Protein AF-A0A379JYJ2-F1 (afdb_monomer_lite)

Foldseek 3Di:
DPPPVVVVVVVVVPDDDDPPPPVPPDPDDDDDDPDDPPAAEDEDEFDDDPVVQQDPVRDGWDFDDWDWDWDWDDDVVGIHIYIYIWTWTDDPVPPDDIDIGDDDDDDPDDDDCPDDPPPDPPPDDDDDDDDDDDDD

Secondary structure (DSSP, 8-state):
---HHHHHHHHHH-S------------PPPPPPPPPTTSPEEEEEE---TTTSB-TTSPBPEEEEEEEEEEEEEETTEEEEEEEEEEEEE-TTTTPPPEEPP----PPPPP---------------PPPPP-----

pLDDT: mean 71.93, std 13.97, range [40.03, 91.06]

Organism: Ectopseudomonas oleovorans (NCBI:txid301)

Sequence (136 aa):
MFNEAEELIEALSAAPAEAEEVVAPVKRRGKRKPLPANLPRVEVIHDLPEHELTCACGACKQLIGEETSEQLEIIPMQVRAIRHIRKTYACKACEAAPITAETVPRTPSAPSSSGARTGCSATRPRGPRPARRSTA

Structure (mmCIF, N/CA/C/O backbone):
data_AF-A0A379JYJ2-F1
#
_entry.id   AF-A0A379JYJ2-F1
#
loop_
_atom_site.group_PDB
_atom_site.id
_atom_site.type_symbol
_atom_site.label_atom_id
_atom_site.label_alt_id
_atom_site.label_comp_id
_atom_site.label_asym_id
_atom_site.label_entity_id
_atom_site.label_seq_id
_atom_site.pdbx_PDB_ins_code
_atom_site.Cartn_x
_atom_site.Cartn_y
_atom_site.Cartn_z
_atom_site.occupancy
_atom_site.B_iso_or_equiv
_atom_site.auth_seq_id
_atom_site.auth_comp_id
_atom_site.auth_asym_id
_atom_site.auth_atom_id
_atom_site.pdbx_PDB_model_num
ATOM 1 N N . MET A 1 1 ? 14.748 41.388 60.612 1.00 51.16 1 MET A N 1
ATOM 2 C CA . MET A 1 1 ? 14.856 39.949 60.923 1.00 51.16 1 MET A CA 1
ATOM 3 C C . MET A 1 1 ? 14.347 39.175 59.707 1.00 51.16 1 MET A C 1
ATOM 5 O O . MET A 1 1 ? 13.182 38.821 59.676 1.00 51.16 1 MET A O 1
ATOM 9 N N . PHE A 1 2 ? 15.179 39.035 58.667 1.00 44.94 2 PHE A N 1
ATOM 10 C CA . PHE A 1 2 ? 14.877 38.343 57.396 1.00 44.94 2 PHE A CA 1
ATOM 11 C C . PHE A 1 2 ? 16.039 37.399 56.999 1.00 44.94 2 PHE A C 1
ATOM 13 O O . PHE A 1 2 ? 16.229 37.108 55.827 1.00 44.94 2 PHE A O 1
ATOM 20 N N . ASN A 1 3 ? 16.833 36.933 57.971 1.00 64.06 3 ASN A N 1
ATOM 21 C CA . ASN A 1 3 ? 18.082 36.202 57.705 1.00 64.06 3 ASN A CA 1
ATOM 22 C C . ASN A 1 3 ? 17.934 34.670 57.715 1.00 64.06 3 ASN A C 1
ATOM 24 O O . ASN A 1 3 ? 18.899 33.980 57.426 1.00 64.06 3 ASN A O 1
ATOM 28 N N . GLU A 1 4 ? 16.756 34.115 58.016 1.00 61.12 4 GLU A N 1
ATOM 29 C CA . GLU A 1 4 ? 16.602 32.652 58.125 1.00 61.12 4 GLU A CA 1
ATOM 30 C C . GLU A 1 4 ? 16.529 31.955 56.753 1.00 61.12 4 GLU A C 1
ATOM 32 O O . GLU A 1 4 ? 16.878 30.785 56.627 1.00 61.12 4 GLU A O 1
ATOM 37 N N . ALA A 1 5 ? 16.101 32.665 55.702 1.00 61.88 5 ALA A N 1
ATOM 38 C CA . ALA A 1 5 ? 15.933 32.082 54.369 1.00 61.88 5 ALA A CA 1
ATOM 39 C C . ALA A 1 5 ? 17.240 32.007 53.556 1.00 61.88 5 ALA A C 1
ATOM 41 O O . ALA A 1 5 ? 17.370 31.117 52.720 1.00 61.88 5 ALA A O 1
ATOM 42 N N . GLU A 1 6 ? 18.203 32.905 53.792 1.00 62.03 6 GLU A N 1
ATOM 43 C CA . GLU A 1 6 ? 19.502 32.878 53.098 1.00 62.03 6 GLU A CA 1
ATOM 44 C C . GLU A 1 6 ? 20.447 31.815 53.693 1.00 62.03 6 GLU A C 1
ATOM 46 O O . GLU A 1 6 ? 21.159 31.141 52.952 1.00 62.03 6 GLU A O 1
ATOM 51 N N . GLU A 1 7 ? 20.381 31.563 55.004 1.00 61.94 7 GLU A N 1
ATOM 52 C CA . GLU A 1 7 ? 21.246 30.593 55.699 1.00 61.94 7 GLU A CA 1
ATOM 53 C C . GLU A 1 7 ? 20.950 29.129 55.305 1.00 61.94 7 GLU A C 1
ATOM 55 O O . GLU A 1 7 ? 21.853 28.297 55.208 1.00 61.94 7 GLU A O 1
ATOM 60 N N . LEU A 1 8 ? 19.690 28.823 54.970 1.00 59.94 8 LEU A N 1
ATOM 61 C CA . LEU A 1 8 ? 19.273 27.515 54.442 1.00 59.94 8 LEU A CA 1
ATOM 62 C C . LEU A 1 8 ? 19.796 27.239 53.024 1.00 59.94 8 LEU A C 1
ATOM 64 O O . LEU A 1 8 ? 19.953 26.079 52.643 1.00 59.94 8 LEU A O 1
ATOM 68 N N . ILE A 1 9 ? 20.054 28.288 52.240 1.00 60.66 9 ILE A N 1
ATOM 69 C CA . ILE A 1 9 ? 20.540 28.171 50.860 1.00 60.66 9 ILE A CA 1
ATOM 70 C C . ILE A 1 9 ? 22.058 27.951 50.859 1.00 60.66 9 ILE A C 1
ATOM 72 O O . ILE A 1 9 ? 22.547 27.110 50.105 1.00 60.66 9 ILE A O 1
ATOM 76 N N . GLU A 1 10 ? 22.784 28.627 51.752 1.00 58.78 10 GLU A N 1
ATOM 77 C CA . GLU A 1 10 ? 24.237 28.468 51.911 1.00 58.78 10 GLU A CA 1
ATOM 78 C C . GLU A 1 10 ? 24.612 27.082 52.480 1.00 58.78 10 GLU A C 1
ATOM 80 O O . GLU A 1 10 ? 25.613 26.486 52.088 1.00 58.78 10 GLU A O 1
ATOM 85 N N . ALA A 1 11 ? 23.771 26.502 53.348 1.00 58.53 11 ALA A N 1
ATOM 86 C CA . ALA A 1 11 ? 23.977 25.146 53.869 1.00 58.53 11 ALA A CA 1
ATOM 87 C C . ALA A 1 11 ? 23.740 24.041 52.818 1.00 58.53 11 ALA A C 1
ATOM 89 O O . ALA A 1 11 ? 24.308 22.954 52.925 1.00 58.53 11 ALA A O 1
ATOM 90 N N . LEU A 1 12 ? 22.917 24.305 51.795 1.00 57.47 12 LEU A N 1
ATOM 91 C CA . LEU A 1 12 ? 22.622 23.346 50.724 1.00 57.47 12 LEU A CA 1
ATOM 92 C C . LEU A 1 12 ? 23.628 23.420 49.561 1.00 57.47 12 LEU A C 1
ATOM 94 O O . LEU A 1 12 ? 23.722 22.477 48.777 1.00 57.47 12 LEU A O 1
ATOM 98 N N . SER A 1 13 ? 24.377 24.521 49.441 1.00 54.22 13 SER A N 1
ATOM 99 C CA . SER A 1 13 ? 25.358 24.741 48.369 1.00 54.22 13 SER A CA 1
ATOM 100 C C . SER A 1 13 ? 26.773 24.241 48.705 1.00 54.22 13 SER A C 1
ATOM 102 O O . SER A 1 13 ? 27.613 24.155 47.809 1.00 54.22 13 SER A O 1
ATOM 104 N N . ALA A 1 14 ? 27.037 23.858 49.962 1.00 51.53 14 ALA A N 1
ATOM 105 C CA . ALA A 1 14 ? 28.360 23.475 50.465 1.00 51.53 14 ALA A CA 1
ATOM 106 C C . ALA A 1 14 ? 28.576 21.952 50.651 1.00 51.53 14 ALA A C 1
ATOM 108 O O . ALA A 1 14 ? 29.234 21.533 51.604 1.00 51.53 14 ALA A O 1
ATOM 109 N N . ALA A 1 15 ? 28.070 21.106 49.742 1.00 42.72 15 ALA A N 1
ATOM 110 C CA . ALA A 1 15 ? 28.422 19.678 49.684 1.00 42.72 15 ALA A CA 1
ATOM 111 C C . ALA A 1 15 ? 29.083 19.325 48.331 1.00 42.72 15 ALA A C 1
ATOM 113 O O . ALA A 1 15 ? 28.533 19.667 47.281 1.00 42.72 15 ALA A O 1
ATOM 114 N N . PRO A 1 16 ? 30.272 18.686 48.331 1.00 40.03 16 PRO A N 1
ATOM 115 C CA . PRO A 1 16 ? 31.111 18.539 47.148 1.00 40.03 16 PRO A CA 1
ATOM 116 C C . PRO A 1 16 ? 30.631 17.453 46.179 1.00 40.03 16 PRO A C 1
ATOM 118 O O . PRO A 1 16 ? 29.992 16.471 46.546 1.00 40.03 16 PRO A O 1
ATOM 121 N N . ALA A 1 17 ? 31.009 17.687 44.926 1.00 49.25 17 ALA A N 1
ATOM 122 C CA . ALA A 1 17 ? 30.859 16.865 43.739 1.00 49.25 17 ALA A CA 1
ATOM 123 C C . ALA A 1 17 ? 31.098 15.361 43.933 1.00 49.25 17 ALA A C 1
ATOM 125 O O . ALA A 1 17 ? 32.225 14.969 44.199 1.00 49.25 17 ALA A O 1
ATOM 126 N N . GLU A 1 18 ? 30.087 14.557 43.596 1.00 45.56 18 GLU A N 1
ATOM 127 C CA . GLU A 1 18 ? 30.232 13.324 42.808 1.00 45.56 18 GLU A CA 1
ATOM 128 C C . GLU A 1 18 ? 28.994 13.193 41.909 1.00 45.56 18 GLU A C 1
ATOM 130 O O . GLU A 1 18 ? 27.992 12.562 42.238 1.00 45.56 18 GLU A O 1
ATOM 135 N N . ALA A 1 19 ? 29.037 13.874 40.762 1.00 44.72 19 ALA A N 1
ATOM 136 C CA . ALA A 1 19 ? 28.110 13.620 39.671 1.00 44.72 19 ALA A CA 1
ATOM 137 C C . ALA A 1 19 ? 28.585 12.363 38.934 1.00 44.72 19 ALA A C 1
ATOM 139 O O . ALA A 1 19 ? 29.227 12.446 37.889 1.00 44.72 19 ALA A O 1
ATOM 140 N N . GLU A 1 20 ? 28.292 11.188 39.489 1.00 51.97 20 GLU A N 1
ATOM 141 C CA . GLU A 1 20 ? 28.242 9.996 38.655 1.00 51.97 20 GLU A CA 1
ATOM 142 C C . GLU A 1 20 ? 27.038 10.148 37.724 1.00 51.97 20 GLU A C 1
ATOM 144 O O . GLU A 1 20 ? 25.880 9.991 38.120 1.00 51.97 20 GLU A O 1
ATOM 149 N N . GLU A 1 21 ? 27.313 10.520 36.473 1.00 56.69 21 GLU A N 1
ATOM 150 C CA . GLU A 1 21 ? 26.350 10.450 35.381 1.00 56.69 21 GLU A CA 1
ATOM 151 C C . GLU A 1 21 ? 25.965 8.984 35.157 1.00 56.69 21 GLU A C 1
ATOM 153 O O . GLU A 1 21 ? 26.480 8.282 34.286 1.00 56.69 21 GLU A O 1
ATOM 158 N N . VAL A 1 22 ? 25.010 8.507 35.953 1.00 49.41 22 VAL A N 1
ATOM 159 C CA . VAL A 1 22 ? 24.285 7.280 35.666 1.00 49.41 22 VAL A CA 1
ATOM 160 C C . VAL A 1 22 ? 23.409 7.587 34.458 1.00 49.41 22 VAL A C 1
ATOM 162 O O . VAL A 1 22 ? 22.279 8.062 34.580 1.00 49.41 22 VAL A O 1
ATOM 165 N N . VAL A 1 23 ? 23.958 7.363 33.262 1.00 61.25 23 VAL A N 1
ATOM 166 C CA . VAL A 1 23 ? 23.223 7.439 32.000 1.00 61.25 23 VAL A CA 1
ATOM 167 C C . VAL A 1 23 ? 22.105 6.404 32.073 1.00 61.25 23 VAL A C 1
ATOM 169 O O . VAL A 1 23 ? 22.298 5.216 31.808 1.00 61.25 23 VAL A O 1
ATOM 172 N N . ALA A 1 24 ? 20.922 6.848 32.498 1.00 64.50 24 ALA A N 1
ATOM 173 C CA . ALA A 1 24 ? 19.752 6.001 32.599 1.00 64.50 24 ALA A CA 1
ATOM 174 C C . ALA A 1 24 ? 19.489 5.375 31.217 1.00 64.50 24 ALA A C 1
ATOM 176 O O . ALA A 1 24 ? 19.364 6.105 30.226 1.00 64.50 24 ALA A O 1
ATOM 177 N N . PRO A 1 25 ? 19.398 4.037 31.106 1.00 62.56 25 PRO A N 1
ATOM 178 C CA . PRO A 1 25 ? 19.160 3.397 29.827 1.00 62.56 25 PRO A CA 1
ATOM 179 C C . PRO A 1 25 ? 17.797 3.849 29.304 1.00 62.56 25 PRO A C 1
ATOM 181 O O . PRO A 1 25 ? 16.750 3.574 29.897 1.00 62.56 25 PRO A O 1
ATOM 184 N N . VAL A 1 26 ? 17.811 4.564 28.178 1.00 69.19 26 VAL A N 1
ATOM 185 C CA . VAL A 1 26 ? 16.602 5.001 27.480 1.00 69.19 26 VAL A CA 1
ATOM 186 C C . VAL A 1 26 ? 15.794 3.751 27.144 1.00 69.19 26 VAL A C 1
ATOM 188 O O . VAL A 1 26 ? 16.185 2.954 26.288 1.00 69.19 26 VAL A O 1
ATOM 191 N N . LYS A 1 27 ? 14.670 3.550 27.844 1.00 67.56 27 LYS A N 1
ATOM 192 C CA . LYS A 1 27 ? 13.758 2.425 27.614 1.00 67.56 27 LYS A CA 1
ATOM 193 C C . LYS A 1 27 ? 13.362 2.428 26.139 1.00 67.56 27 LYS A C 1
ATOM 195 O O . LYS A 1 27 ? 12.589 3.277 25.693 1.00 67.56 27 LYS A O 1
ATOM 200 N N . ARG A 1 28 ? 13.912 1.484 25.368 1.00 69.50 28 ARG A N 1
ATOM 201 C CA . ARG A 1 28 ? 13.546 1.282 23.964 1.00 69.50 28 ARG A CA 1
ATOM 202 C C . ARG A 1 28 ? 12.041 1.047 23.924 1.00 69.50 28 ARG A C 1
ATOM 204 O O . ARG A 1 28 ? 11.548 0.100 24.535 1.00 69.50 28 ARG A O 1
ATOM 211 N N . ARG A 1 29 ? 11.306 1.934 23.246 1.00 70.81 29 ARG A N 1
ATOM 212 C CA . ARG A 1 29 ? 9.857 1.784 23.064 1.00 70.81 29 ARG A CA 1
ATOM 213 C C . ARG A 1 29 ? 9.603 0.389 22.487 1.00 70.81 29 ARG A C 1
ATOM 215 O O . ARG A 1 29 ? 10.198 0.030 21.472 1.00 70.81 29 ARG A O 1
ATOM 222 N N . GLY A 1 30 ? 8.779 -0.404 23.172 1.00 71.50 30 GLY A N 1
ATOM 223 C CA . GLY A 1 30 ? 8.465 -1.770 22.757 1.00 71.50 30 GLY A CA 1
ATOM 224 C C . GLY A 1 30 ? 7.948 -1.816 21.318 1.00 71.50 30 GLY A C 1
ATOM 225 O O . GLY A 1 30 ? 7.337 -0.856 20.839 1.00 71.50 30 GLY A O 1
ATOM 226 N N . LYS A 1 31 ? 8.206 -2.929 20.615 1.00 75.19 31 LYS A N 1
ATOM 227 C CA . LYS A 1 31 ? 7.663 -3.159 19.268 1.00 75.19 31 LYS A CA 1
ATOM 228 C C . LYS A 1 31 ? 6.141 -2.963 19.315 1.00 75.19 31 LYS A C 1
ATOM 230 O O . LYS A 1 31 ? 5.477 -3.512 20.195 1.00 75.19 31 LYS A O 1
ATOM 235 N N . ARG A 1 32 ? 5.593 -2.170 18.388 1.00 73.19 32 ARG A N 1
ATOM 236 C CA . ARG A 1 32 ? 4.139 -1.986 18.274 1.00 73.19 32 ARG A CA 1
ATOM 237 C C . ARG A 1 32 ? 3.517 -3.348 17.985 1.00 73.19 32 ARG A C 1
ATOM 239 O O . ARG A 1 32 ? 3.933 -4.015 17.040 1.00 73.19 32 ARG A O 1
ATOM 246 N N . LYS A 1 33 ? 2.557 -3.764 18.812 1.00 75.38 33 LYS A N 1
ATOM 247 C CA . LYS A 1 33 ? 1.781 -4.974 18.533 1.00 75.38 33 LYS A CA 1
ATOM 248 C C . LYS A 1 33 ? 0.991 -4.739 17.237 1.00 75.38 33 LYS A C 1
ATOM 250 O O . LYS A 1 33 ? 0.437 -3.645 17.089 1.00 75.38 33 LYS A O 1
ATOM 255 N N . PRO A 1 34 ? 0.968 -5.706 16.305 1.00 72.94 34 PRO A N 1
ATOM 256 C CA . PRO A 1 34 ? 0.143 -5.601 15.109 1.00 72.94 34 PRO A CA 1
ATOM 257 C C . PRO A 1 34 ? -1.332 -5.463 15.500 1.00 72.94 34 PRO A C 1
ATOM 259 O O . PRO A 1 34 ? -1.744 -5.891 16.583 1.00 72.94 34 PRO A O 1
ATOM 262 N N . LEU A 1 35 ? -2.115 -4.837 14.624 1.00 76.94 35 LEU A N 1
ATOM 263 C CA . LEU A 1 35 ? -3.539 -4.626 14.853 1.00 76.94 35 LEU A CA 1
ATOM 264 C C . LEU A 1 35 ? -4.248 -5.986 14.998 1.00 76.94 35 LEU A C 1
ATOM 266 O O . LEU A 1 35 ? -3.987 -6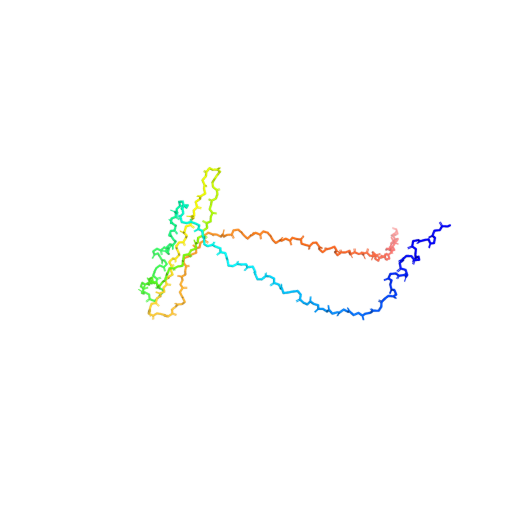.899 14.205 1.00 76.94 35 LEU A O 1
ATOM 270 N N . PRO A 1 36 ? -5.123 -6.156 16.006 1.00 77.69 36 PRO A N 1
ATOM 271 C CA . PRO A 1 36 ? -5.778 -7.434 16.245 1.00 77.69 36 PRO A CA 1
ATOM 272 C C . PRO A 1 36 ? -6.637 -7.862 15.047 1.00 77.69 36 PRO A C 1
ATOM 274 O O . PRO A 1 36 ? -7.338 -7.050 14.446 1.00 77.69 36 PRO A O 1
ATOM 277 N N . ALA A 1 37 ? -6.602 -9.157 14.717 1.00 76.44 37 ALA A N 1
ATOM 278 C CA . ALA A 1 37 ? -7.301 -9.728 13.559 1.00 76.44 37 ALA A CA 1
ATOM 279 C C . ALA A 1 37 ? -8.836 -9.741 13.692 1.00 76.44 37 ALA A C 1
ATOM 281 O O . ALA A 1 37 ? -9.526 -9.950 12.703 1.00 76.44 37 ALA A O 1
ATOM 282 N N . ASN A 1 38 ? -9.361 -9.496 14.895 1.00 79.25 38 ASN A N 1
ATOM 283 C CA . ASN A 1 38 ? -10.799 -9.492 15.173 1.00 79.25 38 ASN A CA 1
ATOM 284 C C . ASN A 1 38 ? -11.515 -8.216 14.696 1.00 79.25 38 ASN A C 1
ATOM 286 O O . ASN A 1 38 ? -12.740 -8.158 14.758 1.00 79.25 38 ASN A O 1
ATOM 290 N N . LEU A 1 39 ? -10.781 -7.180 14.269 1.00 81.62 39 LEU A N 1
ATOM 291 C CA . LEU A 1 39 ? -11.402 -5.976 13.715 1.00 81.62 39 LEU A CA 1
ATOM 292 C C . LEU A 1 39 ? -11.761 -6.188 12.239 1.00 81.62 39 LEU A C 1
ATOM 294 O O . LEU A 1 39 ? -10.967 -6.786 11.507 1.00 81.62 39 LEU A O 1
ATOM 298 N N . PRO A 1 40 ? -12.895 -5.636 11.770 1.00 84.56 40 PRO A N 1
ATOM 299 C CA . PRO A 1 40 ? -13.241 -5.648 10.356 1.00 84.56 40 PRO A CA 1
ATOM 300 C C . PRO A 1 40 ? -12.145 -4.951 9.543 1.00 84.56 40 PRO A C 1
ATOM 302 O O . PRO A 1 40 ? -11.760 -3.813 9.839 1.00 84.56 40 PRO A O 1
ATOM 305 N N . ARG A 1 41 ? -11.628 -5.655 8.531 1.00 89.62 41 ARG A N 1
ATOM 306 C CA . ARG A 1 41 ? -10.585 -5.162 7.627 1.00 89.62 41 ARG A CA 1
ATOM 307 C C . ARG A 1 41 ? -11.212 -4.674 6.330 1.00 89.62 41 ARG A C 1
ATOM 309 O O . ARG A 1 41 ? -11.981 -5.401 5.711 1.00 89.62 41 ARG A O 1
ATOM 316 N N . VAL A 1 42 ? -10.871 -3.455 5.930 1.00 88.75 42 VAL A N 1
ATOM 317 C CA . VAL A 1 42 ? -11.272 -2.868 4.646 1.00 88.75 42 VAL A CA 1
ATOM 318 C C . VAL A 1 42 ? -10.017 -2.673 3.810 1.00 88.75 42 VAL A C 1
ATOM 320 O O . VAL A 1 42 ? -9.087 -2.001 4.253 1.00 88.75 42 VAL A O 1
ATOM 323 N N . GLU A 1 43 ? -9.974 -3.270 2.622 1.00 88.31 43 GLU A N 1
ATOM 324 C CA . GLU A 1 43 ? -8.831 -3.169 1.714 1.00 88.31 43 GLU A CA 1
ATOM 325 C C . GLU A 1 43 ? -9.043 -2.021 0.728 1.00 88.31 43 GLU A C 1
ATOM 327 O O . GLU A 1 43 ? -10.064 -1.948 0.048 1.00 88.31 43 GLU A O 1
ATOM 332 N N . VAL A 1 44 ? -8.079 -1.104 0.675 1.00 89.06 44 VAL A N 1
ATOM 333 C CA . VAL A 1 44 ? -8.057 0.018 -0.266 1.00 89.06 44 VAL A CA 1
ATOM 334 C C . VAL A 1 44 ? -6.827 -0.146 -1.140 1.00 89.06 44 VAL A C 1
ATOM 336 O O . VAL A 1 44 ? -5.697 0.001 -0.664 1.00 89.06 44 VAL A O 1
ATOM 339 N N . ILE A 1 45 ? -7.061 -0.474 -2.406 1.00 90.00 45 ILE A N 1
ATOM 340 C CA . ILE A 1 45 ? -6.010 -0.703 -3.392 1.00 90.00 45 ILE A CA 1
ATOM 341 C C . ILE A 1 45 ? -5.737 0.615 -4.121 1.00 90.00 45 ILE A C 1
ATOM 343 O O . ILE A 1 45 ? -6.648 1.211 -4.692 1.00 90.00 45 ILE A O 1
ATOM 347 N N . HIS A 1 46 ? -4.486 1.068 -4.069 1.00 87.50 46 HIS A N 1
ATOM 348 C CA . HIS A 1 46 ? -4.008 2.246 -4.787 1.00 87.50 46 HIS A CA 1
ATOM 349 C C . HIS A 1 46 ? -3.218 1.797 -6.014 1.00 87.50 46 HIS A C 1
ATOM 351 O O . HIS A 1 46 ? -2.099 1.284 -5.892 1.00 87.50 46 HIS A O 1
ATOM 357 N N . ASP A 1 47 ? -3.826 2.002 -7.182 1.00 86.12 47 ASP A N 1
ATOM 358 C CA . ASP A 1 47 ? -3.289 1.630 -8.489 1.00 86.12 47 ASP A CA 1
ATOM 359 C C . ASP A 1 47 ? -2.849 2.877 -9.257 1.00 86.12 47 ASP A C 1
ATOM 361 O O . ASP A 1 47 ? -3.450 3.944 -9.122 1.00 86.12 47 ASP A O 1
ATOM 365 N N . LEU A 1 48 ? -1.808 2.736 -10.085 1.00 83.44 48 LEU A N 1
ATOM 366 C CA . LEU A 1 48 ? -1.464 3.777 -11.051 1.00 83.44 48 LEU A CA 1
ATOM 367 C C . LEU A 1 48 ? -2.545 3.831 -12.134 1.00 83.44 48 LEU A C 1
ATOM 369 O O . LEU A 1 48 ? -3.006 2.778 -12.586 1.00 83.44 48 LEU A O 1
ATOM 373 N N . PRO A 1 49 ? -2.924 5.031 -12.589 1.00 84.12 49 PRO A N 1
ATOM 374 C CA . PRO A 1 49 ? -3.877 5.156 -13.673 1.00 84.12 49 PRO A CA 1
ATOM 375 C C . PRO A 1 49 ? -3.275 4.655 -15.000 1.00 84.12 49 PRO A C 1
ATOM 377 O O . PRO A 1 49 ? -2.062 4.691 -15.215 1.00 84.12 49 PRO A O 1
ATOM 380 N N . GLU A 1 50 ? -4.133 4.216 -15.925 1.00 79.56 50 GLU A N 1
ATOM 381 C CA . GLU A 1 50 ? -3.740 3.589 -17.205 1.00 79.56 50 GLU A CA 1
ATOM 382 C C . GLU A 1 50 ? -2.787 4.441 -18.056 1.00 79.56 50 GLU A C 1
ATOM 384 O O . GLU A 1 50 ? -1.917 3.912 -18.749 1.00 79.56 50 GLU A O 1
ATOM 389 N N . HIS A 1 51 ? -2.890 5.767 -17.962 1.00 78.06 51 HIS A N 1
ATOM 390 C CA . HIS A 1 51 ? -2.016 6.685 -18.689 1.00 78.06 51 HIS A CA 1
ATOM 391 C C . HIS A 1 51 ? -0.578 6.722 -18.141 1.00 78.06 51 HIS A C 1
ATOM 393 O O . HIS A 1 51 ? 0.353 6.958 -18.906 1.00 78.06 51 HIS A O 1
ATOM 399 N N . GLU A 1 52 ? -0.367 6.437 -16.853 1.00 79.19 52 GLU A N 1
ATOM 400 C CA . GLU A 1 52 ? 0.965 6.377 -16.227 1.00 79.19 52 GLU A CA 1
ATOM 401 C C . GLU A 1 52 ? 1.589 4.978 -16.281 1.00 79.19 52 GLU A C 1
ATOM 403 O O . GLU A 1 52 ? 2.795 4.818 -16.081 1.00 79.19 52 GLU A O 1
ATOM 408 N N . LEU A 1 53 ? 0.788 3.952 -16.584 1.00 82.06 53 LEU A N 1
ATOM 409 C CA . LEU A 1 53 ? 1.249 2.575 -16.779 1.00 82.06 53 LEU A CA 1
ATOM 410 C C . LEU A 1 53 ? 2.136 2.420 -18.023 1.00 82.06 53 LEU A C 1
ATOM 412 O O . LEU A 1 53 ? 2.920 1.472 -18.109 1.00 82.06 53 LEU A O 1
ATOM 416 N N . THR A 1 54 ? 2.073 3.364 -18.961 1.00 83.31 54 THR A N 1
ATOM 417 C CA . THR A 1 54 ? 2.937 3.383 -20.143 1.00 83.31 54 THR A CA 1
ATOM 418 C C . THR A 1 54 ? 4.212 4.164 -19.840 1.00 83.31 54 THR A C 1
ATOM 420 O O . THR A 1 54 ? 4.180 5.333 -19.461 1.00 83.31 54 THR A O 1
ATOM 423 N N . CYS A 1 55 ? 5.372 3.522 -19.974 1.00 81.19 55 CYS A N 1
ATOM 424 C CA . CYS A 1 55 ? 6.648 4.205 -19.803 1.00 81.19 55 CYS A CA 1
ATOM 425 C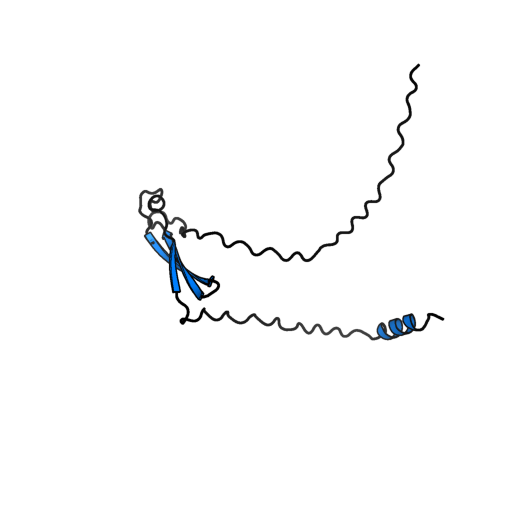 C . CYS A 1 55 ? 6.990 5.032 -21.054 1.00 81.19 55 CYS A C 1
ATOM 427 O O . CYS A 1 55 ? 6.601 4.674 -22.162 1.00 81.19 55 CYS A O 1
ATOM 429 N N . ALA A 1 56 ? 7.794 6.088 -20.901 1.00 81.19 56 ALA A N 1
ATOM 430 C CA . ALA A 1 56 ? 8.261 6.922 -22.015 1.00 81.19 56 ALA A CA 1
ATOM 431 C C . ALA A 1 56 ? 9.002 6.133 -23.114 1.00 81.19 56 ALA A C 1
ATOM 433 O O . ALA A 1 56 ? 9.061 6.567 -24.257 1.00 81.19 56 ALA A O 1
ATOM 434 N N . CYS A 1 57 ? 9.535 4.955 -22.782 1.00 79.88 57 CYS A N 1
ATOM 435 C CA . CYS A 1 57 ? 10.168 4.050 -23.735 1.00 79.88 57 CYS A CA 1
ATOM 436 C C . CYS A 1 57 ? 9.188 3.138 -24.503 1.00 79.88 57 CYS A C 1
ATOM 438 O O . CYS A 1 57 ? 9.625 2.239 -25.214 1.00 79.88 57 CYS A O 1
ATOM 440 N N . GLY A 1 58 ? 7.872 3.333 -24.358 1.00 79.06 58 GLY A N 1
ATOM 441 C CA . GLY A 1 58 ? 6.832 2.585 -25.076 1.00 79.06 58 GLY A CA 1
ATOM 442 C C . GLY A 1 58 ? 6.502 1.207 -24.492 1.00 79.06 58 GLY A C 1
ATOM 443 O O . GLY A 1 58 ? 5.578 0.548 -24.959 1.00 79.06 58 GLY A O 1
ATOM 444 N N . ALA A 1 59 ? 7.219 0.771 -23.456 1.00 82.44 59 ALA A N 1
ATOM 445 C CA . ALA A 1 59 ? 6.931 -0.467 -22.740 1.00 82.44 59 ALA A CA 1
ATOM 446 C C . ALA A 1 59 ? 5.919 -0.251 -21.601 1.00 82.44 59 ALA A C 1
ATOM 448 O O . ALA A 1 59 ? 5.944 0.770 -20.904 1.00 82.44 59 ALA A O 1
ATOM 449 N N . CYS A 1 60 ? 5.068 -1.252 -21.366 1.00 83.00 60 CYS A N 1
ATOM 450 C CA . CYS A 1 60 ? 4.171 -1.283 -20.213 1.00 83.00 60 CYS A CA 1
ATOM 451 C C . CYS A 1 60 ? 4.973 -1.514 -18.925 1.00 83.00 60 CYS A C 1
ATOM 453 O O . CYS A 1 60 ? 5.772 -2.453 -18.833 1.00 83.00 60 CYS A O 1
ATOM 455 N N . LYS A 1 61 ? 4.746 -0.674 -17.912 1.00 87.88 61 LYS A N 1
ATOM 456 C CA . LYS A 1 61 ? 5.286 -0.890 -16.570 1.00 87.88 61 LYS A CA 1
ATOM 457 C C . LYS A 1 61 ? 4.658 -2.154 -15.985 1.00 87.88 61 LYS A C 1
ATOM 459 O O . LYS A 1 61 ? 3.451 -2.362 -16.079 1.00 87.88 61 LYS A O 1
ATOM 464 N N . GLN A 1 62 ? 5.482 -2.997 -15.377 1.00 84.50 62 GLN A N 1
ATOM 465 C CA . GLN A 1 62 ? 5.028 -4.216 -14.717 1.00 84.50 62 GLN A CA 1
ATOM 466 C C . GLN A 1 62 ? 4.956 -3.992 -13.215 1.00 84.50 62 GLN A C 1
ATOM 468 O O . GLN A 1 62 ? 5.725 -3.208 -12.658 1.00 84.50 62 GLN A O 1
ATOM 473 N N . LEU A 1 63 ? 4.032 -4.695 -12.572 1.00 88.69 63 LEU A N 1
ATOM 474 C CA . LEU A 1 63 ? 3.917 -4.714 -11.126 1.00 88.69 63 LEU A CA 1
ATOM 475 C C . LEU A 1 63 ? 5.067 -5.534 -10.542 1.00 88.69 63 LEU A C 1
ATOM 477 O O . LEU A 1 63 ? 5.282 -6.678 -10.940 1.00 88.69 63 LEU A O 1
ATOM 481 N N . ILE A 1 64 ? 5.835 -4.924 -9.643 1.00 88.12 64 ILE A N 1
ATOM 482 C CA . ILE A 1 64 ? 7.050 -5.518 -9.064 1.00 88.12 64 ILE A CA 1
ATOM 483 C C . ILE A 1 64 ? 6.872 -5.818 -7.584 1.00 88.12 64 ILE A C 1
ATOM 485 O O . ILE A 1 64 ? 7.440 -6.784 -7.082 1.00 88.12 64 ILE A O 1
ATOM 489 N N . GLY A 1 65 ? 6.086 -5.007 -6.883 1.00 87.88 65 GLY A N 1
ATOM 490 C CA . GLY A 1 65 ? 5.880 -5.180 -5.458 1.00 87.88 65 GLY A CA 1
ATOM 491 C C . GLY A 1 65 ? 4.597 -4.533 -4.979 1.00 87.88 65 GLY A C 1
ATOM 492 O O . GLY A 1 65 ? 3.997 -3.705 -5.665 1.00 87.88 65 GLY A O 1
ATOM 493 N N . GLU A 1 66 ? 4.203 -4.929 -3.779 1.00 91.06 66 GLU A N 1
ATOM 494 C CA . GLU A 1 66 ? 3.050 -4.388 -3.079 1.00 91.06 66 GLU A CA 1
ATOM 495 C C . GLU A 1 66 ? 3.497 -3.951 -1.686 1.00 91.06 66 GLU A C 1
ATOM 497 O O . GLU A 1 66 ? 4.063 -4.734 -0.921 1.00 91.06 66 GLU A O 1
ATOM 502 N N . GLU A 1 67 ? 3.264 -2.686 -1.352 1.00 89.25 67 GLU A N 1
ATOM 503 C CA . GLU A 1 67 ? 3.498 -2.161 -0.012 1.00 89.25 67 GLU A CA 1
ATOM 504 C C . GLU A 1 67 ? 2.166 -2.111 0.743 1.00 89.25 67 GLU A C 1
ATOM 506 O O . GLU A 1 67 ? 1.240 -1.388 0.364 1.00 89.25 67 GLU A O 1
ATOM 511 N N . THR A 1 68 ? 2.060 -2.868 1.837 1.00 89.31 68 THR A N 1
ATOM 512 C CA . THR A 1 68 ? 0.856 -2.899 2.675 1.00 89.31 68 THR A CA 1
ATOM 513 C C . THR A 1 68 ? 1.027 -2.036 3.920 1.00 89.31 68 THR A C 1
ATOM 515 O O . THR A 1 68 ? 1.930 -2.264 4.724 1.00 89.31 68 THR A O 1
ATOM 518 N N . SER A 1 69 ? 0.125 -1.081 4.126 1.00 88.31 69 SER A N 1
ATOM 519 C CA . SER A 1 69 ? 0.084 -0.212 5.304 1.00 88.31 69 SER A CA 1
ATOM 520 C C . SER A 1 69 ? -1.263 -0.319 6.009 1.00 88.31 69 SER A C 1
ATOM 522 O O . SER A 1 69 ? -2.298 -0.044 5.410 1.00 88.31 69 SER A O 1
ATOM 524 N N . GLU A 1 70 ? -1.262 -0.658 7.297 1.00 87.12 70 GLU A N 1
ATOM 525 C CA . GLU A 1 70 ? -2.491 -0.759 8.092 1.00 87.12 70 GLU A CA 1
ATOM 526 C C . GLU A 1 70 ? -2.739 0.523 8.912 1.00 87.12 70 GLU A C 1
ATOM 528 O O . GLU A 1 70 ? -1.827 1.087 9.526 1.00 87.12 70 GLU A O 1
ATOM 533 N N . GLN A 1 71 ? -3.985 0.999 8.909 1.00 86.44 71 GLN A N 1
ATOM 534 C CA . GLN A 1 71 ? -4.463 2.164 9.657 1.00 86.44 71 GLN A CA 1
ATOM 535 C C . GLN A 1 71 ? -5.716 1.804 10.449 1.00 86.44 71 GLN A C 1
ATOM 537 O O . GLN A 1 71 ? -6.572 1.078 9.959 1.00 86.44 71 GLN A O 1
ATOM 542 N N . LEU A 1 72 ? -5.835 2.313 11.675 1.00 89.00 72 LEU A N 1
ATOM 543 C CA . LEU A 1 72 ? -7.037 2.146 12.486 1.00 89.00 72 LEU A CA 1
ATOM 544 C C . LEU A 1 72 ? -7.944 3.360 12.281 1.00 89.00 72 LEU A C 1
ATOM 546 O O . LEU A 1 72 ? -7.525 4.487 12.540 1.00 89.00 72 LEU A O 1
ATOM 550 N N . GLU A 1 73 ? -9.175 3.126 11.844 1.00 87.31 73 GLU A N 1
ATOM 551 C CA . GLU A 1 73 ? -10.206 4.150 11.723 1.00 87.31 73 GLU A CA 1
ATOM 552 C C . GLU A 1 73 ? -11.261 3.939 12.805 1.00 87.31 73 GLU A C 1
ATOM 554 O O . GLU A 1 73 ? -11.792 2.838 12.984 1.00 87.31 73 GLU A O 1
ATOM 559 N N . ILE A 1 74 ? -11.542 5.010 13.544 1.00 87.94 74 ILE A N 1
ATOM 560 C CA . ILE A 1 74 ? -12.519 5.022 14.627 1.00 87.94 74 ILE A CA 1
ATOM 561 C C . ILE A 1 74 ? -13.758 5.735 14.105 1.00 87.94 74 ILE A C 1
ATOM 563 O O . ILE A 1 74 ? -13.775 6.956 13.963 1.00 87.94 74 ILE A O 1
ATOM 567 N N . ILE A 1 75 ? -14.798 4.960 13.833 1.00 84.81 75 ILE A N 1
ATOM 568 C CA . ILE A 1 75 ? -16.149 5.461 13.611 1.00 84.81 75 ILE A CA 1
ATOM 569 C C . ILE A 1 75 ? -16.836 5.420 14.983 1.00 84.81 75 ILE A C 1
ATOM 571 O O . ILE A 1 75 ? -16.607 4.464 15.724 1.00 84.81 75 ILE A O 1
ATOM 575 N N . PRO A 1 76 ? -17.679 6.399 15.359 1.00 88.88 76 PRO A N 1
ATOM 576 C CA . PRO A 1 76 ? -18.259 6.503 16.707 1.00 88.88 76 PRO A CA 1
ATOM 577 C C . PRO A 1 76 ? -18.909 5.227 17.285 1.00 88.88 76 PRO A C 1
ATOM 579 O O . PRO A 1 76 ? -19.098 5.145 18.494 1.00 88.88 76 PRO A O 1
ATOM 582 N N . MET A 1 77 ? -19.226 4.225 16.453 1.00 88.44 77 MET A N 1
ATOM 583 C CA . MET A 1 77 ? -19.781 2.926 16.862 1.00 88.44 77 MET A CA 1
ATOM 584 C C . MET A 1 77 ? -18.941 1.707 16.448 1.00 88.44 77 MET A C 1
ATOM 586 O O . MET A 1 77 ? -19.250 0.591 16.858 1.00 88.44 77 MET A O 1
ATOM 590 N N . GLN A 1 78 ? -17.917 1.872 15.609 1.00 83.88 78 GLN A N 1
ATOM 591 C CA . GLN A 1 78 ? -17.160 0.760 15.034 1.00 83.88 78 GLN A CA 1
ATOM 592 C C . GLN A 1 78 ? -15.693 1.137 14.863 1.00 83.88 78 GLN A C 1
ATOM 594 O O . GLN A 1 78 ? -15.363 2.208 14.363 1.00 83.88 78 GLN A O 1
ATOM 599 N N . VAL A 1 79 ? -14.803 0.218 15.221 1.00 88.69 79 VAL A N 1
ATOM 600 C CA . VAL A 1 79 ? -13.376 0.362 14.937 1.00 88.69 79 VAL A CA 1
ATOM 601 C C . VAL A 1 79 ? -13.031 -0.586 13.804 1.00 88.69 79 VAL A C 1
ATOM 603 O O . VAL A 1 79 ? -13.276 -1.788 13.908 1.00 88.69 79 VAL A O 1
ATOM 606 N N . ARG A 1 80 ? -12.469 -0.050 12.722 1.00 89.06 80 ARG A N 1
ATOM 607 C CA . ARG A 1 80 ? -12.063 -0.835 11.554 1.00 89.06 80 ARG A CA 1
ATOM 608 C C . ARG A 1 80 ? -10.589 -0.635 11.247 1.00 89.06 80 ARG A C 1
ATOM 610 O O . ARG A 1 80 ? -10.016 0.414 11.532 1.00 89.06 80 ARG A O 1
ATOM 617 N N . ALA A 1 81 ? -9.974 -1.661 10.677 1.00 90.44 81 ALA A N 1
ATOM 618 C CA . ALA A 1 81 ? -8.611 -1.592 10.179 1.00 90.44 81 ALA A CA 1
ATOM 619 C C . ALA A 1 81 ? -8.656 -1.379 8.661 1.00 90.44 81 ALA A C 1
ATOM 621 O O . ALA A 1 81 ? -9.106 -2.251 7.921 1.00 90.44 81 ALA A O 1
ATOM 622 N N . ILE A 1 82 ? -8.198 -0.226 8.185 1.00 90.38 82 ILE A N 1
ATOM 623 C CA . ILE A 1 82 ? -8.002 0.025 6.760 1.00 90.38 82 ILE A CA 1
ATOM 624 C C . ILE A 1 82 ? -6.628 -0.510 6.364 1.00 90.38 82 ILE A C 1
ATOM 626 O O . ILE A 1 82 ? -5.602 -0.040 6.859 1.00 90.38 82 ILE A O 1
ATOM 630 N N . ARG A 1 83 ? -6.596 -1.483 5.458 1.00 90.50 83 ARG A N 1
ATOM 631 C CA . ARG A 1 83 ? -5.373 -1.963 4.818 1.00 90.50 83 ARG A CA 1
ATOM 632 C C . ARG A 1 83 ? -5.214 -1.240 3.489 1.00 90.50 83 ARG A C 1
ATOM 634 O O . ARG A 1 83 ? -5.961 -1.486 2.550 1.00 90.50 83 ARG A O 1
ATOM 641 N N . HIS A 1 84 ? -4.231 -0.359 3.408 1.00 90.19 84 HIS A N 1
ATOM 642 C CA . HIS A 1 84 ? -3.836 0.267 2.156 1.00 90.19 84 HIS A CA 1
ATOM 643 C C . HIS A 1 84 ? -2.814 -0.616 1.454 1.00 90.19 84 HIS A C 1
ATOM 645 O O . HIS A 1 84 ? -1.756 -0.884 2.022 1.00 90.19 84 HIS A O 1
ATOM 651 N N . ILE A 1 85 ? -3.128 -1.046 0.238 1.00 90.94 85 ILE A N 1
ATOM 652 C CA . ILE A 1 85 ? -2.231 -1.814 -0.625 1.00 90.94 85 ILE A CA 1
ATOM 653 C C . ILE A 1 85 ? -1.762 -0.862 -1.719 1.00 90.94 85 ILE A C 1
ATOM 655 O O . ILE A 1 85 ? -2.580 -0.354 -2.482 1.00 90.94 85 ILE A O 1
ATOM 659 N N . ARG A 1 86 ? -0.463 -0.572 -1.769 1.00 89.56 86 ARG A N 1
ATOM 660 C CA . ARG A 1 86 ? 0.134 0.286 -2.796 1.00 89.56 86 ARG A CA 1
ATOM 661 C C . ARG A 1 86 ? 0.867 -0.589 -3.786 1.00 89.56 86 ARG A C 1
ATOM 663 O O . ARG A 1 86 ? 1.789 -1.304 -3.395 1.00 89.56 86 ARG A O 1
ATOM 670 N N . LYS A 1 87 ? 0.480 -0.519 -5.054 1.00 90.44 87 LYS A N 1
ATOM 671 C CA . LYS A 1 87 ? 1.194 -1.237 -6.107 1.00 90.44 87 LYS A CA 1
ATOM 672 C C . LYS A 1 87 ? 2.405 -0.421 -6.549 1.00 90.44 87 LYS A C 1
ATOM 674 O O . LYS A 1 87 ? 2.303 0.775 -6.837 1.00 90.44 87 LYS A O 1
ATOM 679 N N . THR A 1 88 ? 3.554 -1.078 -6.593 1.00 89.06 88 THR A N 1
ATOM 680 C CA . THR A 1 88 ? 4.807 -0.528 -7.102 1.00 89.06 88 THR A CA 1
ATOM 681 C C . THR A 1 88 ? 5.057 -1.086 -8.493 1.00 89.06 88 THR A C 1
ATOM 683 O O . THR A 1 88 ? 5.092 -2.303 -8.698 1.00 89.06 88 THR A O 1
ATOM 686 N N . TYR A 1 89 ? 5.267 -0.188 -9.448 1.00 88.62 89 TYR A N 1
ATOM 687 C CA . TYR A 1 89 ? 5.480 -0.517 -10.848 1.00 88.62 89 TYR A CA 1
ATOM 688 C C . TYR A 1 89 ? 6.885 -0.117 -11.286 1.00 88.62 89 TYR A C 1
ATOM 690 O O . TYR A 1 89 ? 7.347 0.979 -10.967 1.00 88.62 89 TYR A O 1
ATOM 698 N N . ALA A 1 90 ? 7.549 -0.944 -12.092 1.00 86.38 90 ALA A N 1
ATOM 699 C CA . ALA A 1 90 ? 8.708 -0.475 -12.849 1.00 86.38 90 ALA A CA 1
ATOM 700 C C . ALA A 1 90 ? 8.764 -1.045 -14.264 1.00 86.38 90 ALA A C 1
ATOM 702 O O . ALA A 1 90 ? 8.096 -2.016 -14.625 1.00 86.38 90 ALA A O 1
ATOM 703 N N . CYS A 1 91 ? 9.553 -0.371 -15.093 1.00 86.38 91 CYS A N 1
ATOM 704 C CA . CYS A 1 91 ? 9.771 -0.758 -16.473 1.00 86.38 91 CYS A CA 1
ATOM 705 C C . CYS A 1 91 ? 11.041 -1.607 -16.567 1.00 86.38 91 CYS A C 1
ATOM 707 O O . CYS A 1 91 ? 12.124 -1.123 -16.247 1.00 86.38 91 CYS A O 1
ATOM 709 N N . LYS A 1 92 ? 10.919 -2.849 -17.051 1.00 79.94 92 LYS A N 1
ATOM 710 C CA . LYS A 1 92 ? 12.064 -3.756 -17.247 1.00 79.94 92 LYS A CA 1
ATOM 711 C C . LYS A 1 92 ? 13.032 -3.287 -18.334 1.00 79.94 92 LYS A C 1
ATOM 713 O O . LYS A 1 92 ? 14.204 -3.618 -18.274 1.00 79.94 92 LYS A O 1
ATOM 718 N N . ALA A 1 93 ? 12.541 -2.545 -19.325 1.00 79.25 93 ALA A N 1
ATOM 719 C CA . ALA A 1 93 ? 13.339 -2.151 -20.484 1.00 79.25 93 ALA A CA 1
ATOM 720 C C . ALA A 1 93 ? 14.275 -0.964 -20.207 1.00 79.25 93 ALA A C 1
ATOM 722 O O . ALA A 1 93 ? 15.245 -0.773 -20.928 1.00 79.25 93 ALA A O 1
ATOM 723 N N . CYS A 1 94 ? 13.959 -0.142 -19.204 1.00 75.56 94 CYS A N 1
ATOM 724 C CA . CYS A 1 94 ? 14.513 1.212 -19.087 1.00 75.56 94 CYS A CA 1
ATOM 725 C C . CYS A 1 94 ? 15.204 1.436 -17.734 1.00 75.56 94 CYS A C 1
ATOM 727 O O . CYS A 1 94 ? 15.613 2.557 -17.459 1.00 75.56 94 CYS A O 1
ATOM 729 N N . GLU A 1 95 ? 15.272 0.391 -16.890 1.00 69.44 95 GLU A N 1
ATOM 730 C CA . GLU A 1 95 ? 15.807 0.409 -15.511 1.00 69.44 95 GLU A CA 1
ATOM 731 C C . GLU A 1 95 ? 15.369 1.645 -14.701 1.00 69.44 95 GLU A C 1
ATOM 733 O O . GLU A 1 95 ? 16.061 2.128 -13.807 1.00 69.44 95 GLU A O 1
ATOM 738 N N . ALA A 1 96 ? 14.194 2.185 -15.030 1.00 71.38 96 ALA A N 1
ATOM 739 C CA . ALA A 1 96 ? 13.689 3.398 -14.421 1.00 71.38 96 ALA A CA 1
ATOM 740 C C . ALA A 1 96 ? 13.317 3.119 -12.964 1.00 71.38 96 ALA A C 1
ATOM 742 O O . ALA A 1 96 ? 12.802 2.041 -12.646 1.00 71.38 96 ALA A O 1
ATOM 743 N N . ALA A 1 97 ? 13.536 4.114 -12.100 1.00 75.25 97 ALA A N 1
ATOM 744 C CA . ALA A 1 97 ? 13.197 4.010 -10.689 1.00 75.25 97 ALA A CA 1
ATOM 745 C C . ALA A 1 97 ? 11.732 3.555 -10.510 1.00 75.25 97 ALA A C 1
ATOM 747 O O . ALA A 1 97 ? 10.845 4.031 -11.233 1.00 75.25 97 ALA A O 1
ATOM 748 N N . PRO A 1 98 ? 11.470 2.621 -9.578 1.00 77.69 98 PRO A N 1
ATOM 749 C CA . PRO A 1 98 ? 10.128 2.116 -9.340 1.00 77.69 98 PRO A CA 1
ATOM 750 C C . PRO A 1 98 ? 9.203 3.252 -8.897 1.00 77.69 98 PRO A C 1
ATOM 752 O O . PRO A 1 98 ? 9.527 4.017 -7.990 1.00 77.69 98 PRO A O 1
ATOM 755 N N . ILE A 1 99 ? 8.037 3.343 -9.534 1.00 80.19 99 ILE A N 1
ATOM 756 C CA . ILE A 1 99 ? 6.994 4.306 -9.184 1.00 80.19 99 ILE A CA 1
ATOM 757 C C . ILE A 1 99 ? 5.994 3.592 -8.285 1.00 80.19 99 ILE A C 1
ATOM 759 O O . ILE A 1 99 ? 5.466 2.538 -8.642 1.00 80.19 99 ILE A O 1
ATOM 763 N N . THR A 1 100 ? 5.752 4.156 -7.108 1.00 79.81 100 THR A N 1
ATOM 764 C CA . THR A 1 100 ? 4.756 3.648 -6.160 1.00 79.81 100 THR A CA 1
ATOM 765 C C . THR A 1 100 ? 3.530 4.542 -6.219 1.00 79.81 100 THR A C 1
ATOM 767 O O . THR A 1 100 ? 3.680 5.760 -6.271 1.00 79.81 100 THR A O 1
ATOM 770 N N . ALA A 1 101 ? 2.335 3.947 -6.213 1.00 80.38 101 ALA A N 1
ATOM 771 C CA . ALA A 1 101 ? 1.091 4.708 -6.180 1.00 80.38 101 ALA A CA 1
ATOM 772 C C . ALA A 1 101 ? 1.052 5.646 -4.961 1.00 80.38 101 ALA A C 1
ATOM 774 O O . ALA A 1 101 ? 1.305 5.222 -3.826 1.00 80.38 101 ALA A O 1
ATOM 775 N N . GLU A 1 102 ? 0.742 6.923 -5.196 1.00 71.06 102 GLU A N 1
ATOM 776 C CA . GLU A 1 102 ? 0.618 7.906 -4.123 1.00 71.06 102 GLU A CA 1
ATOM 777 C C . GLU A 1 102 ? -0.614 7.614 -3.261 1.00 71.06 102 GLU A C 1
ATOM 779 O O . GLU A 1 102 ? -1.672 7.218 -3.746 1.00 71.06 102 GLU A O 1
ATOM 784 N N . THR A 1 103 ? -0.487 7.828 -1.950 1.00 65.06 103 THR A N 1
ATOM 785 C CA . THR A 1 103 ? -1.631 7.779 -1.031 1.00 65.06 103 THR A CA 1
ATOM 786 C C . THR A 1 103 ? -1.999 9.165 -0.560 1.00 65.06 103 THR A C 1
ATOM 788 O O . THR A 1 103 ? -1.110 9.980 -0.323 1.00 65.06 103 THR A O 1
ATOM 791 N N . VAL A 1 104 ? -3.294 9.367 -0.303 1.00 61.31 104 VAL A N 1
ATOM 792 C CA . VAL A 1 104 ? -3.829 10.561 0.365 1.00 61.31 104 VAL A CA 1
ATOM 793 C C . VAL A 1 104 ? -2.934 11.019 1.527 1.00 61.31 104 VAL A C 1
ATOM 795 O O . VAL A 1 104 ? -2.498 10.186 2.336 1.00 61.31 104 VAL A O 1
ATOM 798 N N . PRO A 1 105 ? -2.636 12.330 1.614 1.00 55.50 105 PRO A N 1
ATOM 799 C CA . PRO A 1 105 ? -1.666 12.850 2.559 1.00 55.50 105 PRO A CA 1
ATOM 800 C C . PRO A 1 105 ? -2.139 12.576 3.982 1.00 55.50 105 PRO A C 1
ATOM 802 O O . PRO A 1 105 ? -3.202 13.028 4.409 1.00 55.50 105 PRO A O 1
ATOM 805 N N . ARG A 1 106 ? -1.318 11.853 4.749 1.00 59.03 106 ARG A N 1
ATOM 806 C CA . ARG A 1 106 ? -1.456 11.855 6.204 1.00 59.03 106 ARG A CA 1
ATOM 807 C C . ARG A 1 106 ? -1.187 13.279 6.659 1.00 59.03 106 ARG A C 1
ATOM 809 O O . ARG A 1 106 ? -0.066 13.760 6.507 1.00 59.03 106 ARG A O 1
ATOM 816 N N . THR A 1 107 ? -2.202 13.953 7.190 1.00 53.94 107 THR A N 1
ATOM 817 C CA . THR A 1 107 ? -2.023 15.280 7.781 1.00 53.94 107 THR A CA 1
ATOM 818 C C . THR A 1 107 ? -0.908 15.190 8.824 1.00 53.94 107 THR A C 1
ATOM 820 O O . THR A 1 107 ? -1.028 14.375 9.749 1.00 53.94 107 THR A O 1
ATOM 823 N N . PRO A 1 108 ? 0.188 15.955 8.688 1.00 59.59 108 PRO A N 1
ATOM 824 C CA . PRO A 1 108 ? 1.245 15.933 9.682 1.00 59.59 108 PRO A CA 1
ATOM 825 C C . PRO A 1 108 ? 0.659 16.415 11.010 1.00 59.59 108 PRO A C 1
ATOM 827 O O . PRO A 1 108 ? 0.077 17.496 11.093 1.00 59.59 108 PRO A O 1
ATOM 830 N N . SER A 1 109 ? 0.777 15.591 12.052 1.00 55.25 109 SER A N 1
ATOM 831 C CA . SER A 1 109 ? 0.457 16.001 13.418 1.00 55.25 109 SER A CA 1
ATOM 832 C C . SER A 1 109 ? 1.313 17.215 13.769 1.00 55.25 109 SER A C 1
ATOM 834 O O . SER A 1 109 ? 2.536 17.154 13.615 1.00 55.25 109 SER A O 1
ATOM 836 N N . ALA A 1 110 ? 0.671 18.301 14.204 1.00 56.47 110 ALA A N 1
ATOM 837 C CA . ALA A 1 110 ? 1.323 19.575 14.480 1.00 56.47 110 ALA A CA 1
ATOM 838 C C . ALA A 1 110 ? 2.557 19.399 15.391 1.00 56.47 110 ALA A C 1
ATOM 840 O O . ALA A 1 110 ? 2.482 18.656 16.377 1.00 56.47 110 ALA A O 1
ATOM 841 N N . PRO A 1 111 ? 3.689 20.063 15.090 1.00 58.56 111 PRO A N 1
ATOM 842 C CA . PRO A 1 111 ? 4.848 20.039 15.969 1.00 58.56 111 PRO A CA 1
ATOM 843 C C . PRO A 1 111 ? 4.479 20.680 17.312 1.00 58.56 111 PRO A C 1
ATOM 845 O O . PRO A 1 111 ? 3.922 21.776 17.359 1.00 58.56 111 PRO A O 1
ATOM 848 N N . SER A 1 112 ? 4.781 19.990 18.414 1.00 55.34 112 SER A N 1
ATOM 849 C CA . SER A 1 112 ? 4.595 20.514 19.7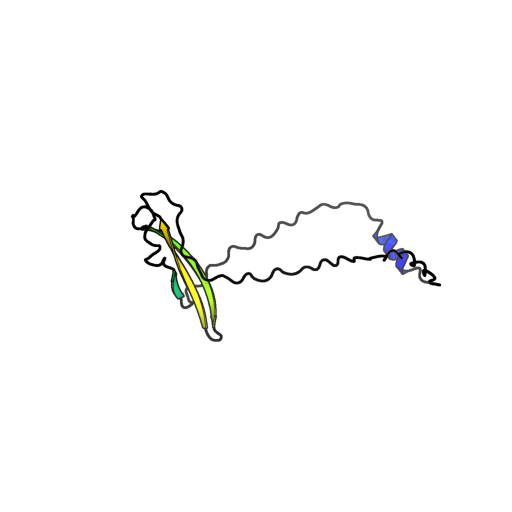67 1.00 55.34 112 SER A CA 1
ATOM 850 C C . SER A 1 112 ? 5.465 21.758 19.953 1.00 55.34 112 SER A C 1
ATOM 852 O O . SER A 1 112 ? 6.690 21.656 20.009 1.00 55.34 112 SER A O 1
ATOM 854 N N . SER A 1 113 ? 4.846 22.933 20.034 1.00 57.72 113 SER A N 1
ATOM 855 C CA . SER A 1 113 ? 5.528 24.203 20.270 1.00 57.72 113 SER A CA 1
ATOM 856 C C . SER A 1 113 ? 6.037 24.280 21.715 1.00 57.72 113 SER A C 1
ATOM 858 O O . SER A 1 113 ? 5.348 24.779 22.604 1.00 57.72 113 SER A O 1
ATOM 860 N N . SER A 1 114 ? 7.246 23.785 21.972 1.00 56.94 114 SER A N 1
ATOM 861 C CA . SER A 1 114 ? 8.008 24.141 23.172 1.00 56.94 114 SER A CA 1
ATOM 862 C C . SER A 1 114 ? 8.505 25.580 23.012 1.00 56.94 114 SER A C 1
ATOM 864 O O . SER A 1 114 ? 9.319 25.871 22.137 1.00 56.94 114 SER A O 1
ATOM 866 N N . GLY A 1 115 ? 7.937 26.490 23.805 1.00 56.84 115 GLY A N 1
ATOM 867 C CA . GLY A 1 115 ? 8.098 27.934 23.666 1.00 56.84 115 GLY A CA 1
ATOM 868 C C . GLY A 1 115 ? 9.532 28.431 23.848 1.00 56.84 115 GLY A C 1
ATOM 869 O O . GLY A 1 115 ? 10.125 28.278 24.912 1.00 56.84 115 GLY A O 1
ATOM 870 N N . ALA A 1 116 ? 10.046 29.124 22.834 1.00 54.59 116 ALA A N 1
ATOM 871 C CA . ALA A 1 116 ? 11.196 30.005 22.968 1.00 54.59 116 ALA A CA 1
ATOM 872 C C . ALA A 1 116 ? 10.689 31.415 23.306 1.00 54.59 116 ALA A C 1
ATOM 874 O O . ALA A 1 116 ? 10.184 32.141 22.451 1.00 54.59 116 ALA A O 1
ATOM 875 N N . ARG A 1 117 ? 10.791 31.804 24.581 1.00 57.78 117 ARG A N 1
ATOM 876 C CA . ARG A 1 117 ? 10.652 33.202 25.006 1.00 57.78 117 ARG A CA 1
ATOM 877 C C . ARG A 1 117 ? 11.956 33.931 24.693 1.00 57.78 117 ARG A C 1
ATOM 879 O O . ARG A 1 117 ? 12.809 34.070 25.561 1.00 57.78 117 ARG A O 1
ATOM 886 N N . THR A 1 118 ? 12.125 34.409 23.467 1.00 59.53 118 THR A N 1
ATOM 887 C CA . THR A 1 118 ? 13.187 35.373 23.158 1.00 59.53 118 THR A CA 1
ATOM 888 C C . THR A 1 118 ? 12.714 36.754 23.598 1.00 59.53 118 THR A C 1
ATOM 890 O O . THR A 1 118 ? 11.985 37.449 22.893 1.00 59.53 118 THR A O 1
ATOM 893 N N . GLY A 1 119 ? 13.092 37.137 24.818 1.00 55.06 119 GLY A N 1
ATOM 894 C CA . GLY A 1 119 ? 12.971 38.510 25.288 1.00 55.06 119 GLY A CA 1
ATOM 895 C C . GLY A 1 119 ? 13.870 39.411 24.448 1.00 55.06 119 GLY A C 1
ATOM 896 O O . GLY A 1 119 ? 15.075 39.456 24.658 1.00 55.06 119 GLY A O 1
ATOM 897 N N . CYS A 1 120 ? 13.288 40.117 23.483 1.00 52.53 120 CYS A N 1
ATOM 898 C CA . CYS A 1 120 ? 13.986 41.144 22.726 1.00 52.53 120 CYS A CA 1
ATOM 899 C C . CYS A 1 120 ? 13.735 42.496 23.405 1.00 52.53 120 CYS A C 1
ATOM 901 O O . CYS A 1 120 ? 12.777 43.202 23.092 1.00 52.53 120 CYS A O 1
ATOM 903 N N . SER A 1 121 ? 14.574 42.850 24.379 1.00 60.84 121 SER A N 1
ATOM 904 C CA . SER A 1 121 ? 14.617 44.192 24.964 1.00 60.84 121 SER A CA 1
ATOM 905 C C . SER A 1 121 ? 15.204 45.169 23.943 1.00 60.84 121 SER A C 1
ATOM 907 O O . SER A 1 121 ? 16.406 45.423 23.918 1.00 60.84 121 SER A O 1
ATOM 909 N N . ALA A 1 122 ? 14.358 45.702 23.065 1.00 58.75 122 ALA A N 1
ATOM 910 C CA . ALA A 1 122 ? 14.742 46.776 22.162 1.00 58.75 122 ALA A CA 1
ATOM 911 C C . ALA A 1 122 ? 14.832 48.101 22.939 1.00 58.75 122 ALA A C 1
ATOM 913 O O . ALA A 1 122 ? 13.854 48.839 23.073 1.00 58.75 122 ALA A O 1
ATOM 914 N N . THR A 1 123 ? 16.020 48.427 23.444 1.00 60.50 123 THR A N 1
ATOM 915 C CA . THR A 1 123 ? 1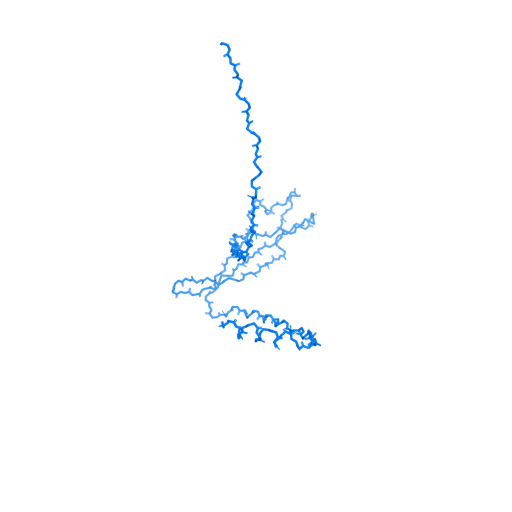6.398 49.799 23.797 1.00 60.50 123 THR A CA 1
ATOM 916 C C . THR A 1 123 ? 16.349 50.644 22.524 1.00 60.50 123 THR A C 1
ATOM 918 O O . THR A 1 123 ? 17.219 50.559 21.663 1.00 60.50 123 THR A O 1
ATOM 921 N N . ARG A 1 124 ? 15.293 51.450 22.364 1.00 59.56 124 ARG A N 1
ATOM 922 C CA . ARG A 1 124 ? 15.181 52.414 21.260 1.00 59.56 124 ARG A CA 1
ATOM 923 C C . ARG A 1 124 ? 16.300 53.462 21.372 1.00 59.56 124 ARG A C 1
ATOM 925 O O . ARG A 1 124 ? 16.315 54.188 22.369 1.00 59.56 124 ARG A O 1
ATOM 932 N N . PRO A 1 125 ? 17.180 53.636 20.371 1.00 61.09 125 PRO A N 1
ATOM 933 C CA . PRO A 1 125 ? 18.063 54.793 20.343 1.00 61.09 125 PRO A CA 1
ATOM 934 C C . PRO A 1 125 ? 17.240 56.057 20.043 1.00 61.09 125 PRO A C 1
ATOM 936 O O . PRO A 1 125 ? 16.444 56.100 19.103 1.00 61.09 125 PRO A O 1
ATOM 939 N N . ARG A 1 126 ? 17.406 57.097 20.869 1.00 60.50 126 ARG A N 1
ATOM 940 C CA . ARG A 1 126 ? 16.822 58.426 20.634 1.00 60.50 126 ARG A CA 1
ATOM 941 C C . ARG A 1 126 ? 17.544 59.072 19.448 1.00 60.50 126 ARG A C 1
ATOM 943 O O . ARG A 1 126 ? 18.688 59.490 19.584 1.00 60.50 126 ARG A O 1
ATOM 950 N N . GLY A 1 127 ? 16.880 59.148 18.297 1.00 62.47 127 GLY A N 1
ATOM 951 C CA . GLY A 1 127 ? 17.370 59.928 17.159 1.00 62.47 127 GLY A CA 1
ATOM 952 C C . GLY A 1 127 ? 17.383 61.438 17.461 1.00 62.47 127 GLY A C 1
ATOM 953 O O . GLY A 1 127 ? 16.579 61.903 18.278 1.00 62.47 127 GLY A O 1
ATOM 954 N N . PRO A 1 128 ? 18.278 62.220 16.831 1.00 68.94 128 PRO A N 1
ATOM 955 C CA . PRO A 1 128 ? 18.365 63.659 17.054 1.00 68.94 128 PRO A CA 1
ATOM 956 C C . PRO A 1 128 ? 17.168 64.402 16.437 1.00 68.94 128 PRO A C 1
ATOM 958 O O . PRO A 1 128 ? 16.676 64.057 15.363 1.00 68.94 128 PRO A O 1
ATOM 961 N N . ARG A 1 129 ? 16.694 65.441 17.140 1.00 63.34 129 ARG A N 1
ATOM 962 C CA .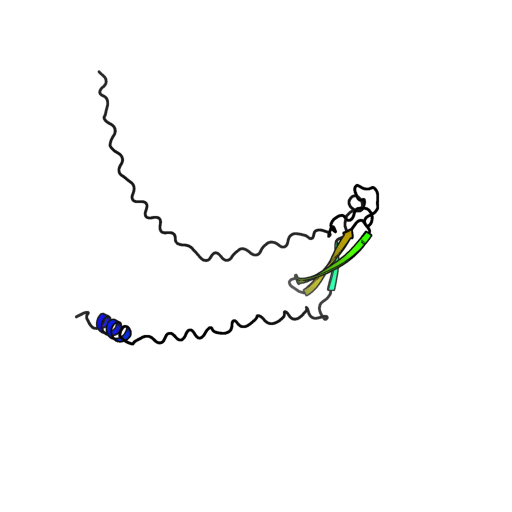 ARG A 1 129 ? 15.604 66.331 16.701 1.00 63.34 129 ARG A CA 1
ATOM 963 C C . ARG A 1 129 ? 15.998 67.058 15.403 1.00 63.34 129 ARG A C 1
ATOM 965 O O . ARG A 1 129 ? 17.054 67.687 15.391 1.00 63.34 129 ARG A O 1
ATOM 972 N N . PRO A 1 130 ? 15.164 67.062 14.348 1.00 67.12 130 PRO A N 1
ATOM 973 C CA . PRO A 1 130 ? 15.438 67.879 13.173 1.00 67.12 130 PRO A CA 1
ATOM 974 C C . PRO A 1 130 ? 15.280 69.372 13.498 1.00 67.12 130 PRO A C 1
ATOM 976 O O . PRO A 1 130 ? 14.330 69.785 14.169 1.00 67.12 130 PRO A O 1
ATOM 979 N N . ALA A 1 131 ? 16.223 70.183 13.014 1.00 66.25 131 ALA A N 1
ATOM 980 C CA . ALA A 1 131 ? 16.207 71.634 13.147 1.00 66.25 131 ALA A CA 1
ATOM 981 C C . ALA A 1 131 ? 15.065 72.245 12.316 1.00 66.25 131 ALA A C 1
ATOM 983 O O . ALA A 1 131 ? 14.932 71.967 11.122 1.00 66.25 131 ALA A O 1
ATOM 984 N N . ARG A 1 132 ? 14.248 73.102 12.941 1.00 63.31 132 ARG A N 1
ATOM 985 C CA . ARG A 1 132 ? 13.272 73.947 12.238 1.00 63.31 132 ARG A CA 1
ATOM 986 C C . ARG A 1 132 ? 14.034 74.887 11.301 1.00 63.31 132 ARG A C 1
ATOM 988 O O . ARG A 1 132 ? 14.767 75.750 11.773 1.00 63.31 132 ARG A O 1
ATOM 995 N N . ARG A 1 133 ? 13.849 74.741 9.987 1.00 59.12 133 ARG A N 1
ATOM 996 C CA . ARG A 1 133 ? 14.226 75.785 9.027 1.00 59.12 133 ARG A CA 1
ATOM 997 C C . ARG A 1 133 ? 13.250 76.950 9.171 1.00 59.12 133 ARG A C 1
ATOM 999 O O . ARG A 1 133 ? 12.040 76.748 9.093 1.00 59.12 133 ARG A O 1
ATOM 1006 N N . SER A 1 134 ? 13.792 78.140 9.406 1.00 58.19 134 SER A N 1
ATOM 1007 C CA . SER A 1 134 ? 13.091 79.405 9.230 1.00 58.19 134 SER A CA 1
ATOM 1008 C C . SER A 1 134 ? 12.934 79.666 7.737 1.00 58.19 134 SER A C 1
ATOM 1010 O O . SER A 1 134 ? 13.904 79.602 6.981 1.00 58.19 134 SER A O 1
ATOM 1012 N N . THR A 1 135 ? 11.715 79.950 7.306 1.00 70.44 135 THR A N 1
ATOM 1013 C CA . THR A 1 135 ? 11.475 80.632 6.035 1.00 70.44 135 THR A CA 1
ATOM 1014 C C . THR A 1 135 ? 11.078 82.066 6.346 1.00 70.44 135 THR A C 1
ATOM 1016 O O . THR A 1 135 ? 10.376 82.306 7.331 1.00 70.44 135 THR A O 1
ATOM 1019 N N . ALA A 1 136 ? 11.638 82.965 5.539 1.00 57.41 136 ALA A N 1
ATOM 1020 C CA . ALA A 1 136 ? 11.381 84.397 5.488 1.00 57.41 136 ALA A CA 1
ATOM 1021 C C . ALA A 1 136 ? 9.911 84.730 5.198 1.00 57.41 136 ALA A C 1
ATOM 1023 O O . ALA A 1 136 ? 9.211 83.848 4.646 1.00 57.41 136 ALA A O 1
#

InterPro domains:
  IPR024463 Transposase TnpC, homeodomain [PF13007] (10-44)
  IPR024474 Transposase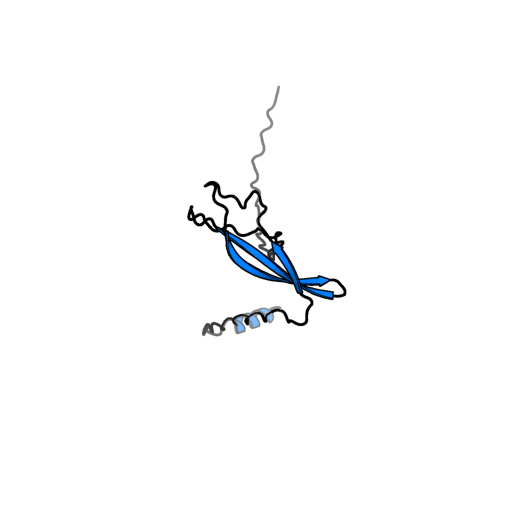 IS66, zinc-finger binding domain of [PF13005] (54-95)
  IPR052344 Transposase-related protein [PTHR33678] (19-106)

Radius of gyration: 33.1 Å; chains: 1; bounding box: 51×94×86 Å